Protein AF-D8UAN1-F1 (afdb_monomer)

Structure (mmCIF, N/CA/C/O backbone):
data_AF-D8UAN1-F1
#
_entry.id   AF-D8UAN1-F1
#
loop_
_atom_site.group_PDB
_atom_site.id
_atom_site.type_symbol
_atom_site.label_atom_id
_atom_site.label_alt_id
_atom_site.label_comp_id
_atom_site.label_asym_id
_atom_site.label_entity_id
_atom_site.label_seq_id
_atom_site.pdbx_PDB_ins_code
_atom_site.Cartn_x
_atom_site.Cartn_y
_atom_site.Cartn_z
_atom_site.occupancy
_atom_site.B_iso_or_equiv
_atom_site.auth_seq_id
_atom_site.auth_comp_id
_atom_site.auth_asym_id
_atom_site.auth_atom_id
_atom_site.pdbx_PDB_model_num
ATOM 1 N N . GLY A 1 1 ? -2.244 8.935 6.334 1.00 74.31 1 GLY A N 1
ATOM 2 C CA . GLY A 1 1 ? -1.285 8.516 7.379 1.00 74.31 1 GLY A CA 1
ATOM 3 C C . GLY A 1 1 ? 0.144 8.655 6.881 1.00 74.31 1 GLY A C 1
ATOM 4 O O . GLY A 1 1 ? 0.376 8.432 5.698 1.00 74.31 1 GLY A O 1
ATOM 5 N N . LYS A 1 2 ? 1.086 9.011 7.768 1.00 85.06 2 LYS A N 1
ATOM 6 C CA . LYS A 1 2 ? 2.494 9.315 7.432 1.00 85.06 2 LYS A CA 1
ATOM 7 C C . LYS A 1 2 ? 3.232 8.128 6.793 1.00 85.06 2 LYS A C 1
ATOM 9 O O . LYS A 1 2 ? 3.876 8.302 5.770 1.00 85.06 2 LYS A O 1
ATOM 14 N N . ILE A 1 3 ? 3.059 6.917 7.336 1.00 86.12 3 ILE A N 1
ATOM 15 C CA . ILE A 1 3 ? 3.708 5.692 6.825 1.00 86.12 3 ILE A CA 1
ATOM 16 C C . ILE A 1 3 ? 3.261 5.369 5.397 1.00 86.12 3 ILE A C 1
ATOM 18 O O . ILE A 1 3 ? 4.097 5.138 4.530 1.00 86.12 3 ILE A O 1
ATOM 22 N N . LYS A 1 4 ? 1.947 5.412 5.140 1.00 89.50 4 LYS A N 1
ATOM 23 C CA . LYS A 1 4 ? 1.379 5.198 3.804 1.00 89.50 4 LYS A CA 1
ATOM 24 C C . LYS A 1 4 ? 2.039 6.121 2.775 1.00 89.50 4 LYS A C 1
ATOM 26 O O . LYS A 1 4 ? 2.542 5.635 1.772 1.00 89.50 4 LYS A O 1
ATOM 31 N N . PHE A 1 5 ? 2.085 7.422 3.064 1.00 90.88 5 PHE A N 1
ATOM 32 C CA . PHE A 1 5 ? 2.615 8.421 2.135 1.00 90.88 5 PHE A CA 1
ATOM 33 C C . PHE A 1 5 ? 4.103 8.197 1.828 1.00 90.88 5 PHE A C 1
ATOM 35 O O . PHE A 1 5 ? 4.531 8.307 0.682 1.00 90.88 5 PHE A O 1
ATOM 42 N N . THR A 1 6 ? 4.887 7.803 2.836 1.00 89.44 6 THR A N 1
ATOM 43 C CA . THR A 1 6 ? 6.299 7.451 2.648 1.00 89.44 6 THR A CA 1
ATOM 44 C C . THR A 1 6 ? 6.471 6.245 1.725 1.00 89.44 6 THR A C 1
ATOM 46 O O . THR A 1 6 ? 7.335 6.270 0.853 1.00 89.44 6 THR A O 1
ATOM 49 N N . ILE A 1 7 ? 5.660 5.195 1.895 1.00 89.81 7 ILE A N 1
ATOM 50 C CA . ILE A 1 7 ? 5.739 3.982 1.065 1.00 89.81 7 ILE A CA 1
ATOM 51 C C . ILE A 1 7 ? 5.313 4.284 -0.372 1.00 89.81 7 ILE A C 1
ATOM 53 O O . ILE A 1 7 ? 5.998 3.865 -1.305 1.00 89.81 7 ILE A O 1
ATOM 57 N N . GLU A 1 8 ? 4.227 5.039 -0.548 1.00 92.12 8 GLU A N 1
ATOM 58 C CA . GLU A 1 8 ? 3.748 5.486 -1.860 1.00 92.12 8 GLU A CA 1
ATOM 59 C C . GLU A 1 8 ? 4.839 6.250 -2.616 1.00 92.12 8 GLU A C 1
ATOM 61 O O . GLU A 1 8 ? 5.150 5.912 -3.758 1.00 92.12 8 GLU A O 1
ATOM 66 N N . ASN A 1 9 ? 5.490 7.213 -1.956 1.00 90.81 9 ASN A N 1
ATOM 67 C CA . ASN A 1 9 ? 6.542 8.018 -2.572 1.00 90.81 9 ASN A CA 1
ATOM 68 C C . ASN A 1 9 ? 7.815 7.207 -2.864 1.00 90.81 9 ASN A C 1
ATOM 70 O O . ASN A 1 9 ? 8.379 7.304 -3.950 1.00 90.81 9 ASN A O 1
ATOM 74 N N . ALA A 1 10 ? 8.251 6.365 -1.921 1.00 89.69 10 ALA A N 1
ATOM 75 C CA . ALA A 1 10 ? 9.453 5.551 -2.093 1.00 89.69 10 ALA A CA 1
ATOM 76 C C . ALA A 1 10 ? 9.312 4.559 -3.256 1.00 89.69 10 ALA A C 1
ATOM 78 O O . ALA A 1 10 ? 10.241 4.378 -4.037 1.00 89.69 10 ALA A O 1
ATOM 79 N N . THR A 1 11 ? 8.144 3.930 -3.384 1.00 90.06 11 THR A N 1
ATOM 80 C CA . THR A 1 11 ? 7.896 2.901 -4.405 1.00 90.06 11 THR A CA 1
ATOM 81 C C . THR A 1 11 ? 7.277 3.450 -5.689 1.00 90.06 11 THR A C 1
ATOM 83 O O . THR A 1 11 ? 7.102 2.692 -6.637 1.00 90.06 11 THR A O 1
ATOM 86 N N . ARG A 1 12 ? 6.940 4.746 -5.752 1.00 91.44 12 ARG A N 1
ATOM 87 C CA . ARG A 1 12 ? 6.162 5.348 -6.851 1.00 91.44 12 ARG A CA 1
ATOM 88 C C . ARG A 1 12 ? 4.888 4.542 -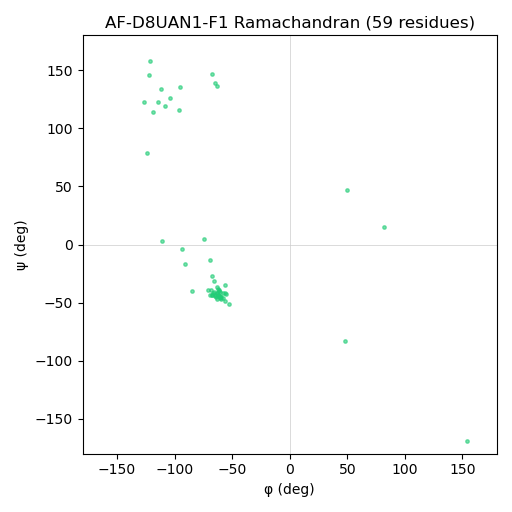7.147 1.00 91.44 12 ARG A C 1
ATOM 90 O O . ARG A 1 12 ? 4.601 4.200 -8.293 1.00 91.44 12 ARG A O 1
ATOM 97 N N . THR A 1 13 ? 4.156 4.188 -6.093 1.00 93.38 13 THR A N 1
ATOM 98 C CA . THR A 1 13 ? 2.870 3.478 -6.181 1.00 93.38 13 THR A CA 1
ATOM 99 C C . THR A 1 13 ? 1.768 4.285 -5.514 1.00 93.38 13 THR A C 1
ATOM 101 O O . THR A 1 13 ? 2.028 5.126 -4.653 1.00 93.38 13 THR A O 1
ATOM 104 N N . ARG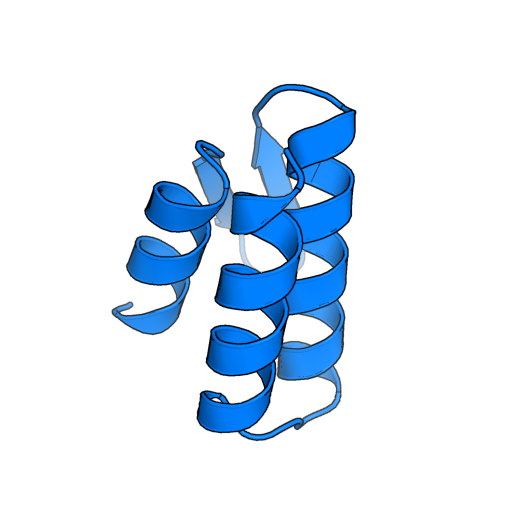 A 1 14 ? 0.516 4.015 -5.894 1.00 94.94 14 ARG A N 1
ATOM 105 C CA . ARG A 1 14 ? -0.662 4.563 -5.221 1.00 94.94 14 ARG A CA 1
ATOM 106 C C . ARG A 1 14 ? -1.361 3.465 -4.439 1.00 94.94 14 ARG A C 1
ATOM 108 O O . ARG A 1 14 ? -1.808 2.476 -5.011 1.00 94.94 14 ARG A O 1
ATOM 115 N N . ILE A 1 15 ? -1.460 3.648 -3.131 1.00 93.50 15 ILE A N 1
ATOM 116 C CA . ILE A 1 15 ? -2.073 2.709 -2.203 1.00 93.50 15 ILE A CA 1
ATOM 117 C C . ILE A 1 15 ? -3.451 3.259 -1.814 1.00 93.50 15 ILE A C 1
ATOM 119 O O . ILE A 1 15 ? -3.588 4.383 -1.328 1.00 93.50 15 ILE A O 1
ATOM 123 N N . VAL A 1 16 ? -4.499 2.463 -1.980 1.00 93.06 16 VAL A N 1
ATOM 124 C CA . VAL A 1 16 ? -5.853 2.767 -1.504 1.00 93.06 16 VAL A CA 1
ATOM 125 C C . VAL A 1 16 ? -6.202 1.752 -0.425 1.00 93.06 16 VAL A C 1
ATOM 127 O O . VAL A 1 16 ? -6.126 0.547 -0.647 1.00 93.06 16 VAL A O 1
ATOM 130 N N . LEU A 1 17 ? -6.532 2.252 0.764 1.00 89.38 17 LEU A N 1
ATOM 131 C CA . LEU A 1 17 ? -7.012 1.446 1.884 1.00 89.38 17 LEU A CA 1
ATOM 132 C C . LEU A 1 17 ? -8.538 1.522 1.848 1.00 89.38 17 LEU A C 1
ATOM 134 O O . LEU A 1 17 ? -9.077 2.618 1.977 1.00 89.38 17 LEU A O 1
ATOM 138 N N . ALA A 1 18 ? -9.196 0.390 1.626 1.00 92.12 18 ALA A N 1
ATOM 139 C CA . ALA A 1 18 ? -10.645 0.254 1.557 1.00 92.12 18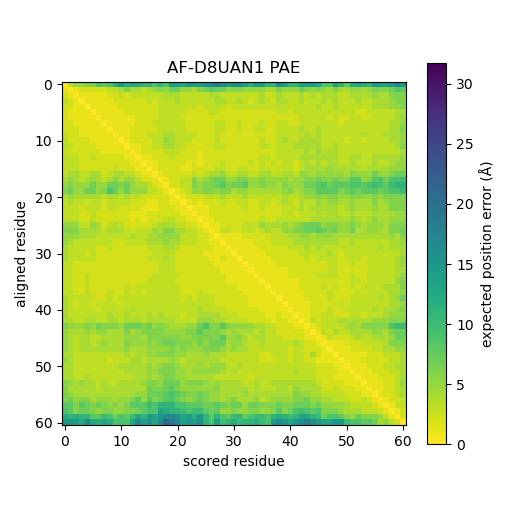 ALA A CA 1
ATOM 140 C C . ALA A 1 18 ? -11.079 -0.794 2.587 1.00 92.12 18 ALA A C 1
ATOM 142 O O . ALA A 1 18 ? -11.275 -1.956 2.238 1.00 92.12 18 ALA A O 1
ATOM 143 N N . ASP A 1 19 ? -11.145 -0.380 3.853 1.00 88.44 19 ASP A N 1
ATOM 144 C CA . ASP A 1 19 ? -11.525 -1.171 5.034 1.00 88.44 19 ASP A CA 1
ATOM 145 C C . ASP A 1 19 ? -10.831 -2.537 5.144 1.00 88.44 19 ASP A C 1
ATOM 147 O O . ASP A 1 19 ? -9.818 -2.684 5.823 1.00 88.44 19 ASP A O 1
ATOM 151 N N . THR A 1 20 ? -11.362 -3.540 4.447 1.00 91.44 20 THR A N 1
ATOM 152 C CA . THR A 1 20 ? -10.873 -4.924 4.428 1.00 91.44 20 THR A CA 1
ATOM 153 C C . THR A 1 20 ? -9.856 -5.203 3.322 1.00 91.44 20 THR A C 1
ATOM 155 O O . THR A 1 20 ? -9.155 -6.215 3.367 1.00 91.44 20 THR A O 1
ATOM 158 N N . ARG A 1 21 ? -9.762 -4.332 2.310 1.00 90.19 21 ARG A N 1
ATOM 159 C CA . ARG A 1 21 ? -8.918 -4.522 1.126 1.00 90.19 21 ARG A CA 1
ATOM 160 C C . ARG A 1 21 ? -7.925 -3.384 0.953 1.00 90.19 21 ARG A C 1
ATOM 162 O O . ARG A 1 21 ? -8.204 -2.219 1.220 1.00 90.19 21 ARG A O 1
ATOM 169 N N . ILE A 1 22 ? -6.747 -3.738 0.448 1.00 91.94 22 ILE A N 1
ATOM 170 C CA . ILE A 1 22 ? -5.682 -2.793 0.118 1.00 91.94 22 ILE A CA 1
ATOM 171 C C . ILE A 1 22 ? -5.410 -2.911 -1.376 1.00 91.94 22 ILE A C 1
ATOM 173 O O . ILE A 1 22 ? -4.939 -3.946 -1.847 1.00 91.94 22 ILE A O 1
ATOM 177 N N . HIS A 1 23 ? -5.704 -1.852 -2.122 1.00 92.88 23 HIS A N 1
ATOM 178 C CA . HIS A 1 23 ? -5.396 -1.765 -3.544 1.00 92.88 23 HIS A CA 1
ATOM 179 C C . HIS A 1 23 ? -4.067 -1.036 -3.727 1.00 92.88 23 HIS A C 1
ATOM 181 O O . HIS A 1 23 ? -3.823 -0.012 -3.092 1.00 92.88 23 HIS A O 1
ATOM 187 N N . ILE A 1 24 ? -3.204 -1.557 -4.596 1.00 94.62 24 ILE A N 1
ATOM 188 C CA . ILE A 1 24 ? -1.917 -0.943 -4.933 1.00 94.62 24 ILE A CA 1
ATOM 189 C C . ILE A 1 24 ? -1.867 -0.803 -6.450 1.00 94.62 24 ILE A C 1
ATOM 191 O O . ILE A 1 24 ? -2.002 -1.792 -7.168 1.00 94.62 24 ILE A O 1
ATOM 195 N N . LEU A 1 25 ? -1.683 0.422 -6.922 1.00 93.75 25 LEU A N 1
ATOM 196 C CA . LEU A 1 25 ? -1.627 0.786 -8.333 1.00 93.75 25 LEU A CA 1
ATOM 197 C C . LEU A 1 25 ? -0.201 1.237 -8.673 1.00 93.75 25 LEU A C 1
ATOM 199 O O .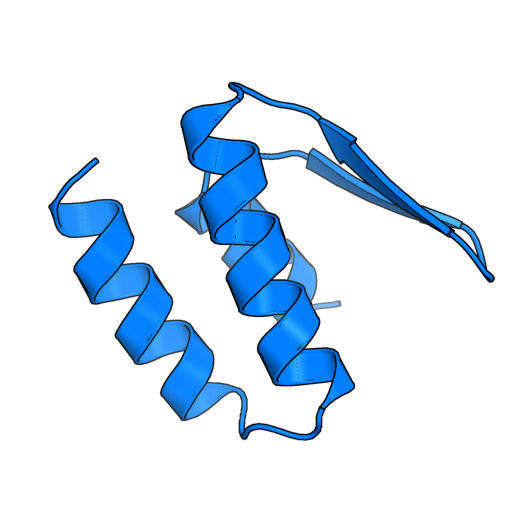 LEU A 1 25 ? 0.398 2.021 -7.933 1.00 93.75 25 LEU A O 1
ATOM 203 N N . GLY A 1 26 ? 0.344 0.742 -9.783 1.00 92.12 26 GLY A N 1
ATOM 204 C CA . GLY A 1 26 ? 1.689 1.068 -10.260 1.00 92.12 26 GLY A CA 1
ATOM 205 C C . GLY A 1 26 ? 2.285 -0.038 -11.132 1.00 92.12 26 GLY A C 1
ATOM 206 O O . GLY A 1 26 ? 1.597 -0.979 -11.521 1.00 92.12 26 GLY A O 1
ATOM 207 N N . SER A 1 27 ? 3.582 0.058 -11.419 1.00 91.62 27 SER A N 1
ATOM 208 C CA . SER A 1 27 ? 4.317 -0.987 -12.143 1.00 91.62 27 SER A CA 1
ATOM 209 C C . SER A 1 27 ? 4.436 -2.264 -11.310 1.00 91.62 27 SER A C 1
ATOM 211 O O . SER A 1 27 ? 4.597 -2.208 -10.091 1.00 91.62 27 SER A O 1
ATOM 213 N N . PHE A 1 28 ? 4.425 -3.428 -11.960 1.00 89.62 28 PHE A N 1
ATOM 214 C CA . PHE A 1 28 ? 4.420 -4.731 -11.283 1.00 89.62 28 PHE A CA 1
ATOM 215 C C . PHE A 1 28 ? 5.586 -4.923 -10.292 1.00 89.62 28 PHE A C 1
ATOM 217 O O . PHE A 1 28 ? 5.381 -5.385 -9.167 1.00 89.62 28 PHE A O 1
ATOM 224 N N . GLN A 1 29 ? 6.801 -4.509 -10.671 1.00 89.25 29 GLN A N 1
ATOM 225 C CA . GLN A 1 29 ? 7.985 -4.565 -9.802 1.00 89.25 29 GLN A CA 1
ATOM 226 C C . GLN A 1 29 ? 7.817 -3.697 -8.544 1.00 89.25 29 GLN A C 1
ATOM 228 O O . GLN A 1 29 ? 8.087 -4.150 -7.430 1.00 89.25 29 GLN A O 1
ATOM 233 N N . ASN A 1 30 ? 7.280 -2.488 -8.703 1.00 90.88 30 ASN A N 1
ATOM 234 C CA . ASN A 1 30 ? 7.064 -1.549 -7.605 1.00 90.88 30 ASN A CA 1
ATOM 235 C C . ASN A 1 30 ? 5.935 -2.008 -6.675 1.00 90.88 30 ASN A C 1
ATOM 237 O O . ASN A 1 30 ? 6.064 -1.922 -5.453 1.00 90.88 30 ASN A O 1
ATOM 241 N N . ILE A 1 31 ? 4.859 -2.565 -7.243 1.00 92.88 31 ILE A N 1
ATOM 242 C CA . ILE A 1 31 ? 3.760 -3.167 -6.479 1.00 92.88 31 ILE A CA 1
ATOM 243 C C . ILE A 1 31 ? 4.292 -4.281 -5.575 1.00 92.88 31 ILE A C 1
ATOM 245 O O . ILE A 1 31 ? 3.881 -4.369 -4.418 1.00 92.88 31 ILE A O 1
ATOM 249 N N . ARG A 1 32 ? 5.216 -5.120 -6.064 1.00 91.44 32 ARG A N 1
ATOM 250 C CA . ARG A 1 32 ? 5.806 -6.202 -5.264 1.00 91.44 32 ARG A CA 1
ATOM 251 C C . ARG A 1 32 ? 6.536 -5.661 -4.032 1.00 91.44 32 ARG A C 1
ATOM 253 O O . ARG A 1 32 ? 6.318 -6.168 -2.935 1.00 91.44 32 ARG A O 1
ATOM 260 N N . VAL A 1 33 ? 7.335 -4.607 -4.194 1.00 91.31 33 VAL A N 1
ATOM 261 C CA . VAL A 1 33 ? 8.064 -3.980 -3.078 1.00 91.31 33 VAL A CA 1
ATOM 262 C C . VAL A 1 33 ? 7.119 -3.292 -2.094 1.00 91.31 33 VAL A C 1
ATOM 264 O O . VAL A 1 33 ? 7.258 -3.467 -0.883 1.00 91.31 33 VAL A O 1
ATOM 267 N N . ALA A 1 34 ? 6.120 -2.561 -2.593 1.00 92.44 34 ALA A N 1
ATOM 268 C CA . ALA A 1 34 ? 5.105 -1.926 -1.754 1.00 92.44 34 ALA A CA 1
ATOM 269 C C . ALA A 1 34 ? 4.305 -2.962 -0.945 1.00 92.44 34 ALA A C 1
ATOM 271 O O . ALA A 1 34 ? 4.045 -2.759 0.243 1.00 92.44 34 ALA A O 1
ATOM 272 N N . ARG A 1 35 ? 3.968 -4.101 -1.565 1.00 92.44 35 ARG A N 1
ATOM 273 C CA . ARG A 1 35 ? 3.264 -5.216 -0.921 1.00 92.44 35 ARG A CA 1
ATOM 274 C C . ARG A 1 35 ? 4.094 -5.850 0.192 1.00 92.44 35 ARG A C 1
ATOM 276 O O . ARG A 1 35 ? 3.549 -6.087 1.265 1.00 92.44 35 ARG A O 1
ATOM 283 N N . ASP A 1 36 ? 5.383 -6.097 -0.033 1.00 91.38 36 ASP A N 1
ATOM 284 C CA . ASP A 1 36 ? 6.263 -6.656 1.002 1.00 91.38 36 ASP A CA 1
ATOM 285 C C . ASP A 1 36 ? 6.406 -5.708 2.199 1.00 91.38 36 ASP A C 1
ATOM 287 O O . ASP A 1 36 ? 6.309 -6.144 3.348 1.00 91.38 36 ASP A O 1
ATOM 291 N N . ALA A 1 37 ? 6.552 -4.403 1.947 1.00 91.00 37 ALA A N 1
ATOM 292 C CA . ALA A 1 37 ? 6.598 -3.400 3.007 1.00 91.00 37 ALA A CA 1
ATOM 293 C C . ALA A 1 37 ? 5.304 -3.380 3.839 1.00 91.00 37 ALA A C 1
ATOM 295 O O . ALA A 1 37 ? 5.355 -3.401 5.070 1.00 91.00 37 ALA A O 1
ATOM 296 N N . LEU A 1 38 ? 4.144 -3.400 3.174 1.00 90.44 38 LEU A N 1
ATOM 297 C CA . LEU A 1 38 ? 2.833 -3.490 3.822 1.00 90.44 38 LEU A CA 1
ATOM 298 C C . LEU A 1 38 ? 2.666 -4.789 4.619 1.00 90.44 38 LEU A C 1
ATOM 300 O O . LEU A 1 38 ? 2.226 -4.742 5.764 1.00 90.44 38 LEU A O 1
ATOM 304 N N . ARG A 1 39 ? 3.070 -5.936 4.061 1.00 92.38 39 ARG A N 1
ATOM 305 C CA . ARG A 1 39 ? 3.019 -7.236 4.745 1.00 92.38 39 ARG A CA 1
ATOM 306 C C . ARG A 1 39 ? 3.822 -7.212 6.042 1.00 92.38 39 ARG A C 1
ATOM 308 O O . ARG A 1 39 ? 3.326 -7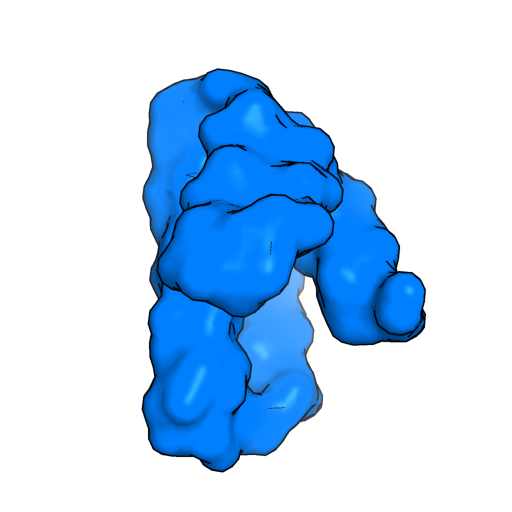.672 7.064 1.00 92.38 39 ARG A O 1
ATOM 315 N N . SER A 1 40 ? 5.040 -6.666 6.025 1.00 91.00 40 SER A N 1
ATOM 316 C CA . SER A 1 40 ? 5.855 -6.546 7.240 1.00 91.00 40 SER A CA 1
ATOM 317 C C . SER A 1 40 ? 5.192 -5.668 8.302 1.00 91.00 40 SER A C 1
ATOM 319 O O . SER A 1 40 ? 5.248 -6.013 9.480 1.00 91.00 40 SER A O 1
ATOM 321 N N . LEU A 1 41 ? 4.541 -4.573 7.902 1.00 89.62 41 LEU A N 1
ATOM 322 C CA . LEU A 1 41 ? 3.812 -3.703 8.829 1.00 89.62 41 LEU A CA 1
ATOM 323 C C . LEU A 1 41 ? 2.589 -4.397 9.442 1.00 89.62 41 LEU A C 1
ATOM 325 O O . LEU A 1 41 ? 2.379 -4.284 10.644 1.00 89.62 41 LEU A O 1
ATOM 329 N N . ILE A 1 42 ? 1.821 -5.147 8.645 1.00 89.94 42 ILE A N 1
ATOM 330 C CA . ILE A 1 42 ? 0.657 -5.914 9.126 1.00 89.94 42 ILE A CA 1
ATOM 331 C C . ILE A 1 42 ? 1.089 -7.000 10.121 1.00 89.94 42 ILE A C 1
ATOM 333 O O . ILE A 1 42 ? 0.411 -7.230 11.114 1.00 89.94 42 ILE A O 1
ATOM 337 N N . LEU A 1 43 ? 2.249 -7.624 9.895 1.00 92.19 43 LEU A N 1
ATOM 338 C CA . LEU A 1 43 ? 2.842 -8.606 10.811 1.00 92.19 43 LEU A CA 1
ATOM 339 C C . LEU A 1 43 ? 3.459 -7.979 12.079 1.00 92.19 43 LEU A C 1
ATOM 341 O O . LEU A 1 43 ? 4.087 -8.688 12.859 1.00 92.19 43 LEU A O 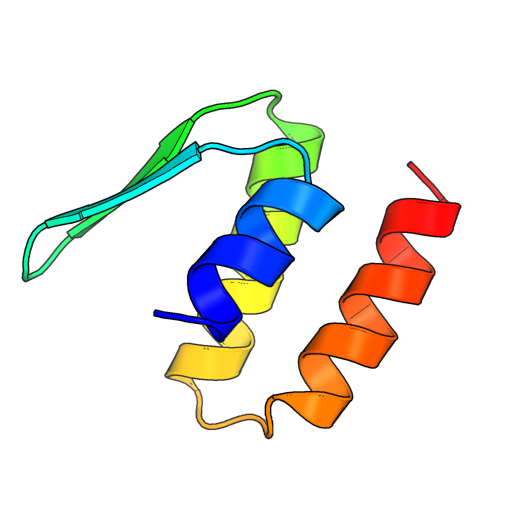1
ATOM 345 N N . GLY A 1 44 ? 3.331 -6.663 12.283 1.00 90.19 44 GLY A N 1
ATOM 346 C CA . GLY A 1 44 ? 3.823 -5.976 13.480 1.00 90.19 44 GLY A CA 1
ATOM 347 C C . GLY A 1 44 ? 5.312 -5.625 13.450 1.00 90.19 44 GLY A C 1
ATOM 348 O O . GLY A 1 44 ? 5.887 -5.287 14.483 1.00 90.19 44 GLY A O 1
ATOM 349 N N . SER A 1 45 ? 5.969 -5.678 12.285 1.00 91.06 45 SER A N 1
ATOM 350 C CA . SER A 1 45 ? 7.361 -5.224 12.188 1.00 91.06 45 SER A CA 1
ATOM 351 C C . SER A 1 45 ? 7.460 -3.720 12.467 1.00 91.06 45 SER A C 1
ATOM 353 O O . SER A 1 45 ? 6.652 -2.945 11.947 1.00 91.06 45 SER A O 1
ATOM 355 N N . PRO A 1 46 ? 8.487 -3.266 13.208 1.00 91.12 46 PRO A N 1
ATOM 356 C CA . PRO A 1 46 ? 8.666 -1.849 13.494 1.00 91.12 46 PRO A CA 1
ATOM 357 C C . PRO A 1 46 ? 8.915 -1.061 12.203 1.00 91.12 46 PRO A C 1
ATOM 359 O O . PRO A 1 46 ? 9.719 -1.464 11.354 1.00 91.12 46 PRO A O 1
ATOM 362 N N . ALA A 1 47 ? 8.265 0.100 12.073 1.00 86.25 47 ALA A N 1
ATOM 363 C CA . ALA A 1 47 ? 8.313 0.926 10.863 1.00 86.25 47 ALA A CA 1
ATOM 364 C C . ALA A 1 47 ? 9.746 1.306 10.446 1.00 86.25 47 ALA A C 1
ATOM 366 O O . ALA A 1 47 ? 10.060 1.310 9.257 1.00 86.25 47 ALA A O 1
ATOM 367 N N . SER A 1 48 ? 10.645 1.533 11.409 1.00 89.69 48 SER A N 1
ATOM 368 C CA . SER A 1 48 ? 12.060 1.838 11.156 1.00 89.69 48 SER A CA 1
ATOM 369 C C . SER A 1 48 ? 12.754 0.763 10.313 1.00 89.69 48 SER A C 1
ATOM 371 O O . SER A 1 48 ? 13.483 1.080 9.375 1.00 89.69 48 SER A O 1
ATOM 373 N N . LYS A 1 49 ? 12.478 -0.520 10.586 1.00 89.19 49 LYS A N 1
ATOM 374 C CA . LYS A 1 49 ? 13.054 -1.647 9.836 1.00 89.19 49 LYS A CA 1
ATOM 375 C C . LYS A 1 49 ? 12.518 -1.697 8.405 1.00 89.19 49 LYS A C 1
ATOM 377 O O . LYS A 1 49 ? 13.272 -1.964 7.469 1.00 89.19 49 LYS A O 1
ATOM 382 N N . VAL A 1 50 ? 11.231 -1.404 8.235 1.00 88.88 50 VAL A N 1
ATOM 383 C CA . VAL A 1 50 ? 10.570 -1.364 6.924 1.00 88.88 50 VAL A CA 1
ATOM 384 C C . VAL A 1 50 ? 11.130 -0.227 6.071 1.00 88.88 50 VAL A C 1
ATOM 386 O O . VAL A 1 50 ? 11.425 -0.439 4.898 1.00 88.88 50 VAL A O 1
ATOM 389 N N . TYR 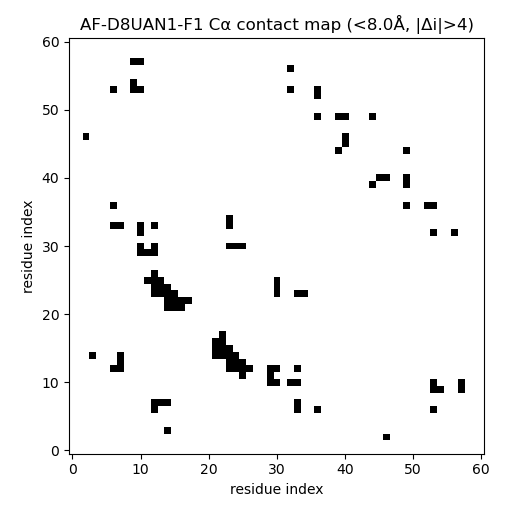A 1 51 ? 11.382 0.945 6.657 1.00 88.69 51 TYR A N 1
ATOM 390 C CA . TYR A 1 51 ? 12.008 2.061 5.945 1.00 88.69 51 TYR A CA 1
ATOM 391 C C . TYR A 1 51 ? 13.441 1.767 5.506 1.00 88.69 51 TYR A C 1
ATOM 393 O O . TYR A 1 51 ? 13.785 2.035 4.354 1.00 88.69 51 TYR A O 1
ATOM 401 N N . SER A 1 52 ? 14.261 1.160 6.368 1.00 89.06 52 SER A N 1
ATOM 402 C CA . SER A 1 52 ? 15.617 0.746 5.986 1.00 89.06 52 SER A CA 1
ATOM 403 C C . SER A 1 52 ? 15.597 -0.261 4.831 1.00 89.06 52 SER A C 1
ATOM 405 O O . SER A 1 52 ? 16.374 -0.142 3.881 1.00 89.06 52 SER A O 1
ATOM 407 N N . LYS A 1 53 ? 14.659 -1.219 4.861 1.00 88.25 53 LYS A N 1
ATOM 408 C CA . LYS A 1 53 ? 14.465 -2.199 3.782 1.00 88.25 53 LYS A CA 1
ATOM 409 C C . LYS A 1 53 ? 14.006 -1.532 2.480 1.00 88.25 53 LYS A C 1
ATOM 411 O O . LYS A 1 53 ? 14.544 -1.851 1.419 1.00 88.25 53 LYS A O 1
ATOM 416 N N . LEU A 1 54 ? 13.057 -0.597 2.556 1.00 87.50 54 LEU A N 1
ATOM 417 C CA . LEU A 1 54 ? 12.574 0.178 1.410 1.00 87.50 54 LEU A CA 1
ATOM 418 C C . LEU A 1 54 ? 13.705 0.974 0.765 1.00 87.50 54 LEU A C 1
ATOM 420 O O . LEU A 1 54 ? 13.892 0.869 -0.439 1.00 87.50 54 LEU A O 1
ATOM 424 N N . ARG A 1 55 ? 14.522 1.678 1.555 1.00 85.50 55 ARG A N 1
ATOM 425 C CA . ARG A 1 55 ? 15.659 2.453 1.038 1.00 85.50 55 ARG A CA 1
ATOM 426 C C . ARG A 1 55 ? 16.666 1.578 0.288 1.00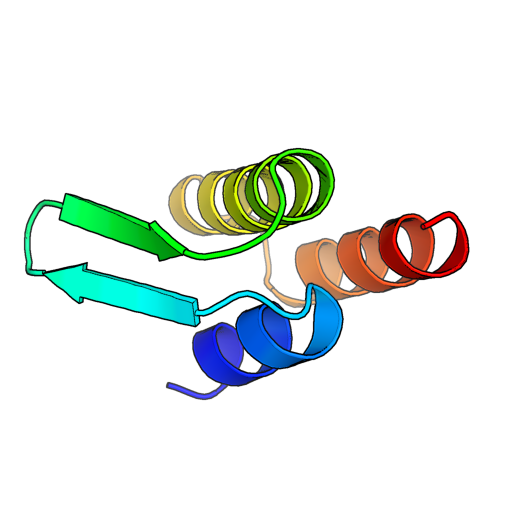 85.50 55 ARG A C 1
ATOM 428 O O . ARG A 1 55 ? 17.071 1.928 -0.812 1.00 85.50 55 ARG A O 1
ATOM 435 N N . SER A 1 56 ? 17.024 0.420 0.846 1.00 86.25 56 SER A N 1
ATOM 436 C CA . SER A 1 56 ? 17.936 -0.533 0.193 1.00 86.25 56 SER A CA 1
ATOM 437 C C . SER A 1 56 ? 17.348 -1.154 -1.082 1.00 86.25 56 SER A C 1
ATOM 439 O O . SER A 1 56 ? 18.082 -1.501 -2.004 1.00 86.25 56 SER A O 1
ATOM 441 N N . THR A 1 57 ? 16.028 -1.325 -1.147 1.00 83.81 57 THR A N 1
ATOM 442 C CA . THR A 1 57 ? 15.363 -1.954 -2.298 1.00 83.81 57 THR A CA 1
ATOM 443 C C . THR A 1 57 ? 15.094 -0.943 -3.411 1.00 83.81 57 THR A C 1
ATOM 445 O O . THR A 1 57 ? 15.359 -1.253 -4.563 1.00 83.81 57 THR A O 1
ATOM 448 N N . CYS A 1 58 ? 14.683 0.281 -3.071 1.00 76.56 58 CYS A N 1
ATOM 449 C CA . CYS A 1 58 ? 14.541 1.384 -4.022 1.00 76.56 58 CYS A CA 1
ATOM 450 C C . CYS A 1 58 ? 15.879 1.865 -4.590 1.00 76.56 58 CYS A C 1
ATOM 452 O O . CYS A 1 58 ? 15.897 2.361 -5.700 1.00 76.56 58 CYS A O 1
ATOM 454 N N . ALA A 1 59 ? 17.001 1.711 -3.878 1.00 78.06 59 ALA A N 1
ATOM 455 C CA . ALA A 1 59 ? 18.322 2.007 -4.443 1.00 78.06 59 ALA A CA 1
ATOM 456 C C . ALA A 1 59 ? 18.756 1.017 -5.545 1.00 78.06 59 ALA A C 1
ATOM 458 O O . ALA A 1 59 ? 19.743 1.260 -6.229 1.00 78.06 59 ALA A O 1
ATOM 459 N N . ARG A 1 60 ? 18.061 -0.121 -5.671 1.00 70.75 60 ARG A N 1
ATOM 460 C CA . ARG A 1 60 ? 18.351 -1.199 -6.631 1.00 70.75 60 ARG A CA 1
ATOM 461 C C . ARG A 1 60 ? 17.286 -1.321 -7.731 1.00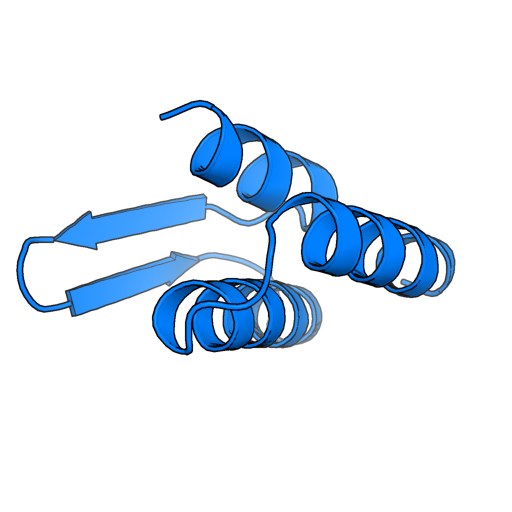 70.75 60 ARG A C 1
ATOM 463 O O . ARG A 1 60 ? 17.354 -2.263 -8.515 1.00 70.75 60 ARG A O 1
ATOM 470 N N . LEU A 1 61 ? 16.298 -0.425 -7.729 1.00 63.94 61 LEU A N 1
ATOM 471 C CA . LEU A 1 61 ? 15.193 -0.319 -8.685 1.00 63.94 61 LEU A CA 1
ATOM 472 C C . LEU A 1 61 ? 15.337 0.978 -9.476 1.00 63.94 61 LEU A C 1
ATOM 474 O O . LEU A 1 61 ? 15.018 0.945 -10.680 1.00 63.94 61 LEU A O 1
#

Foldseek 3Di:
DVLQVLLCVLLVWDWDDDPVDIDIGDDPLSSVLSVVLVVCVVVVNDSVVSVVVSVVVSVVD

Secondary structure (DSSP, 8-state):
-HHHHHHHHHHT-EEEEETTEEEEES-HHHHHHHHHHHHHHHTT--HHHHHHHHHHHHTT-

Organism: NCBI:txid3068

Sequence (61 aa):
GKIKFTIENATRTRIVLADTRIHILGSFQNIRVARDALRSLILGSPASKVYSKLRSTCARL

Solvent-accessible surface area (backbone atoms only — not comparable to full-atom values): 3610 Å² total; per-residue (Å²): 109,73,68,60,54,51,51,25,64,65,42,66,34,50,75,45,81,54,96,92,45,75,47,73,47,63,54,73,72,36,42,52,54,49,48,52,47,49,52,42,47,75,73,66,47,59,66,71,60,45,50,55,51,46,54,62,49,52,74,76,106

InterPro domains:
  IPR036612 K Homology domain, type 1 superfamily [G3DSA:3.30.1370.10] (1-61)
  IPR036612 K Homology domain, type 1 superfamily [SSF54791] (1-55)
  IPR055211 PNO1, second type I KH domain [PF22891] (1-56)

Radius of gyration: 10.71 Å; Cα contacts (8 Å, |Δi|>4): 57; chains: 1; bounding box: 30×18×26 Å

Mean predicted aligned error: 3.68 Å

Nearest PDB structures (foldseek):
  7mqa-assembly1_SW  TM=9.808E-01  e=1.492E-05  Homo sapiens
  7wts-assembly1_x  TM=9.597E-01  e=1.396E-05  Homo sapiens
  1tua-assembly1_A  TM=9.824E-01  e=1.969E-02  Aeropyrum pernix
  3aev-assembly1_B  TM=9.709E-01  e=2.404E-02  Pyrococcus horikoshii
  6rxv-assembly1_CP  TM=9.032E-01  e=2.021E-01  Thermochaetoides thermophila DSM 1495

pLDDT: mean 88.94, std 5.53, range [63.94, 94.94]